Protein AF-A0A0Q6D2Y7-F1 (afdb_monomer_lite)

Secondary structure (DSSP, 8-state):
-----------PPPPPPHHHHHT---PPPP--TTS-SPPPHHHHHHHHHHHHHHHHHHHHHHTS-HHHHHHHHHHSHHHHHHHHHHHHHHHHHHHHHHHHHHHHHHHHHHHHHHHHHHHH-

Sequence (121 aa):
MNVETNTTAEAGPATATPESIAGLMFEPWVRDETTAEPPSNEEWKALGKDHLPIVRLAWITMFSTKAKLVEGFVDHQDMMMRLTEDCRHSVEFFRSFVTLLEAAEVRLLVAASASIDEAAA

Structure (mmCIF, N/CA/C/O backbone):
data_AF-A0A0Q6D2Y7-F1
#
_entry.id   AF-A0A0Q6D2Y7-F1
#
loop_
_atom_site.group_PDB
_atom_site.id
_atom_site.type_symbol
_atom_site.label_atom_id
_atom_site.label_alt_id
_atom_site.label_comp_id
_atom_site.label_asym_id
_atom_site.label_entity_id
_atom_site.label_seq_id
_atom_site.pdbx_PDB_ins_code
_atom_site.Cartn_x
_atom_site.Cartn_y
_atom_site.Cartn_z
_atom_site.occupancy
_atom_site.B_iso_or_equiv
_atom_site.auth_seq_id
_atom_site.auth_comp_id
_atom_site.a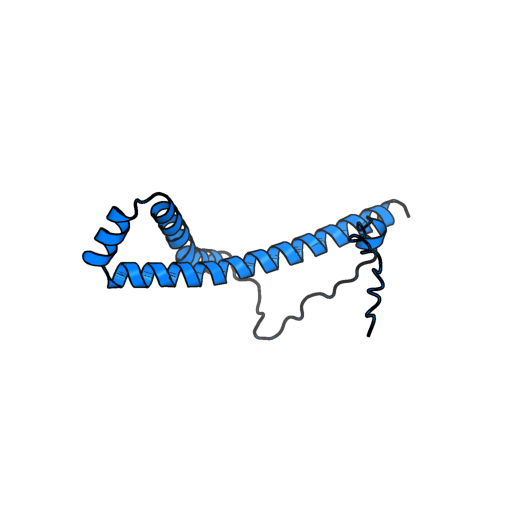uth_asym_id
_atom_site.auth_atom_id
_atom_site.pdbx_PDB_model_num
ATOM 1 N N . MET A 1 1 ? 45.015 -23.566 23.102 1.00 41.09 1 MET A N 1
ATOM 2 C CA . MET A 1 1 ? 44.672 -23.632 21.668 1.00 41.09 1 MET A CA 1
ATOM 3 C C . MET A 1 1 ? 44.308 -22.215 21.271 1.00 41.09 1 MET A C 1
ATOM 5 O O . MET A 1 1 ? 43.256 -21.740 21.674 1.00 41.09 1 MET A O 1
ATOM 9 N N . ASN A 1 2 ? 45.253 -21.499 20.662 1.00 36.41 2 ASN A N 1
ATOM 10 C CA . ASN A 1 2 ? 45.075 -20.101 20.274 1.00 36.41 2 ASN A CA 1
ATOM 11 C C . ASN A 1 2 ? 44.274 -20.073 18.974 1.00 36.41 2 ASN A C 1
ATOM 13 O O . ASN A 1 2 ? 44.682 -20.704 18.002 1.00 36.41 2 ASN A O 1
ATOM 17 N N . VAL A 1 3 ? 43.138 -19.381 18.973 1.00 42.00 3 VAL A N 1
ATOM 18 C CA . VAL A 1 3 ? 42.406 -19.055 17.749 1.00 42.00 3 VAL A CA 1
ATOM 19 C C . VAL A 1 3 ? 42.779 -17.621 17.408 1.00 42.00 3 VAL A C 1
ATOM 21 O O . VAL A 1 3 ? 42.311 -16.681 18.044 1.00 42.00 3 VAL A O 1
ATOM 24 N N . GLU A 1 4 ? 43.692 -17.471 16.455 1.00 40.78 4 GLU A N 1
ATOM 25 C CA . GLU A 1 4 ? 44.003 -16.187 15.840 1.00 40.78 4 GLU A CA 1
ATOM 26 C C . GLU A 1 4 ? 42.818 -15.789 14.956 1.00 40.78 4 GLU A C 1
ATOM 28 O O . GLU A 1 4 ? 42.533 -16.424 13.940 1.00 40.78 4 GLU A O 1
ATOM 33 N N . THR A 1 5 ? 42.082 -14.754 15.357 1.00 47.78 5 THR A N 1
ATOM 34 C CA . THR A 1 5 ? 41.070 -14.131 14.505 1.00 47.78 5 THR A CA 1
ATOM 35 C C . THR A 1 5 ? 41.773 -13.202 13.527 1.00 47.78 5 THR A C 1
ATOM 37 O O . THR A 1 5 ? 42.181 -12.097 13.884 1.00 47.78 5 THR A O 1
ATOM 40 N N . ASN A 1 6 ? 41.932 -13.667 12.292 1.00 43.81 6 ASN A N 1
ATOM 41 C CA . ASN A 1 6 ? 42.379 -12.846 11.178 1.00 43.81 6 ASN A CA 1
ATOM 42 C C . ASN A 1 6 ? 41.220 -11.922 10.760 1.00 43.81 6 ASN A C 1
ATOM 44 O O . ASN A 1 6 ? 40.293 -12.344 10.067 1.00 43.81 6 ASN A O 1
ATOM 48 N N . THR A 1 7 ? 41.230 -10.678 11.240 1.00 44.12 7 THR A N 1
ATOM 49 C CA . THR A 1 7 ? 40.267 -9.642 10.844 1.00 44.12 7 THR A CA 1
ATOM 50 C C . THR A 1 7 ? 40.561 -9.224 9.407 1.00 44.12 7 THR A C 1
ATOM 52 O O . THR A 1 7 ? 41.481 -8.450 9.149 1.00 44.12 7 THR A O 1
ATOM 55 N N . THR A 1 8 ? 39.779 -9.740 8.461 1.00 42.88 8 THR A N 1
ATOM 56 C CA . THR A 1 8 ? 39.759 -9.208 7.095 1.00 42.88 8 THR A CA 1
ATOM 57 C C . THR A 1 8 ? 38.920 -7.935 7.118 1.00 42.88 8 THR A C 1
ATOM 59 O O . THR A 1 8 ? 37.776 -7.964 7.564 1.00 42.88 8 THR A O 1
ATOM 62 N N . ALA A 1 9 ? 39.518 -6.819 6.706 1.00 48.72 9 ALA A N 1
ATOM 63 C CA . ALA A 1 9 ? 38.870 -5.518 6.621 1.00 48.72 9 ALA A CA 1
ATOM 64 C C . ALA A 1 9 ? 37.574 -5.602 5.794 1.00 48.72 9 ALA A C 1
ATOM 66 O O . ALA A 1 9 ? 37.595 -6.063 4.652 1.00 48.72 9 ALA A O 1
ATOM 67 N N . GLU A 1 10 ? 36.462 -5.148 6.375 1.00 46.31 10 GLU A N 1
ATOM 68 C CA . GLU A 1 10 ? 35.212 -4.917 5.655 1.00 46.31 10 GLU A CA 1
ATOM 69 C C . GLU A 1 10 ? 35.456 -3.861 4.572 1.00 46.31 10 GLU A C 1
ATOM 71 O O . GLU A 1 10 ? 35.670 -2.681 4.856 1.00 46.31 10 GLU A O 1
ATOM 76 N N . ALA A 1 11 ? 35.434 -4.290 3.311 1.00 49.56 11 ALA A N 1
ATOM 77 C CA . ALA A 1 11 ? 35.225 -3.379 2.201 1.00 49.56 11 ALA A CA 1
ATOM 78 C C . ALA A 1 11 ? 33.816 -2.790 2.360 1.00 49.56 11 ALA A C 1
ATOM 80 O O . ALA A 1 11 ? 32.826 -3.517 2.279 1.00 49.56 11 ALA A O 1
ATOM 81 N N . GLY A 1 12 ? 33.724 -1.485 2.632 1.00 50.00 12 GLY A N 1
ATOM 82 C CA . GLY A 1 12 ? 32.447 -0.772 2.611 1.00 50.00 12 GLY A CA 1
ATOM 83 C C . GLY A 1 12 ? 31.746 -0.938 1.252 1.00 50.00 12 GLY A C 1
ATOM 84 O O . GLY A 1 12 ? 32.411 -1.249 0.259 1.00 50.00 12 GLY A O 1
ATOM 85 N N . PRO A 1 13 ? 30.416 -0.751 1.179 1.00 47.91 13 PRO A N 1
ATOM 86 C CA . PRO A 1 13 ? 29.682 -0.928 -0.067 1.00 47.91 13 PRO A CA 1
ATOM 87 C C . PRO A 1 13 ? 30.242 0.027 -1.125 1.00 47.91 13 PRO A C 1
ATOM 89 O O . PRO A 1 13 ? 30.249 1.243 -0.931 1.00 47.91 13 PRO A O 1
ATOM 92 N N . ALA A 1 14 ? 30.754 -0.532 -2.222 1.00 58.66 14 ALA A N 1
ATOM 93 C CA . ALA A 1 14 ? 31.256 0.241 -3.348 1.00 58.66 14 ALA A CA 1
ATOM 94 C C . ALA A 1 14 ? 30.140 1.165 -3.862 1.00 58.66 14 ALA A C 1
ATOM 96 O O . ALA A 1 14 ? 29.065 0.702 -4.242 1.00 58.66 14 ALA A O 1
ATOM 97 N N . THR A 1 15 ? 30.378 2.473 -3.845 1.00 61.91 15 THR A N 1
ATOM 98 C CA . THR A 1 15 ? 29.473 3.473 -4.413 1.00 61.91 15 THR A CA 1
ATOM 99 C C . THR A 1 15 ? 29.381 3.266 -5.924 1.00 61.91 15 THR A C 1
ATOM 101 O O . THR A 1 15 ? 30.393 3.347 -6.619 1.00 61.91 15 THR A O 1
ATOM 104 N N . ALA A 1 16 ? 28.181 2.993 -6.439 1.00 72.19 16 ALA A N 1
ATOM 105 C CA . ALA A 1 16 ? 27.947 2.847 -7.875 1.00 72.19 16 ALA A CA 1
ATOM 106 C C . ALA A 1 16 ? 28.188 4.184 -8.607 1.00 72.19 16 ALA A C 1
ATOM 108 O O . ALA A 1 16 ? 27.683 5.224 -8.180 1.00 72.19 16 ALA A O 1
ATOM 109 N N . THR A 1 17 ? 28.960 4.163 -9.699 1.00 81.44 17 THR A N 1
ATOM 110 C CA . THR A 1 17 ? 29.181 5.321 -10.588 1.00 81.44 17 THR A CA 1
ATOM 111 C C . THR A 1 17 ? 28.155 5.334 -11.732 1.00 81.44 17 THR A C 1
ATOM 113 O O . THR A 1 17 ? 27.632 4.267 -12.070 1.00 81.44 17 THR A O 1
ATOM 116 N N . PRO A 1 18 ? 27.866 6.488 -12.363 1.00 76.38 18 PRO A N 1
ATOM 117 C CA . PRO A 1 18 ? 26.949 6.566 -13.505 1.00 76.38 18 PRO A CA 1
ATOM 118 C C . PRO A 1 18 ? 27.291 5.595 -14.641 1.00 76.38 18 PRO A C 1
ATOM 120 O O . PRO A 1 18 ? 26.399 4.943 -15.171 1.00 76.38 18 PRO A O 1
ATOM 123 N N . GLU A 1 19 ? 28.576 5.417 -14.944 1.00 76.44 19 GLU A N 1
ATOM 124 C CA . GLU A 1 19 ? 29.067 4.510 -15.988 1.00 76.44 19 GLU A CA 1
ATOM 125 C C . GLU A 1 19 ? 28.828 3.042 -15.596 1.00 76.44 19 GLU A C 1
ATOM 127 O O . GLU A 1 19 ? 28.434 2.217 -16.418 1.00 76.44 19 GLU A O 1
ATOM 132 N N . SER A 1 20 ? 29.005 2.707 -14.309 1.00 79.88 20 SER A N 1
ATOM 133 C CA . SER A 1 20 ? 28.708 1.361 -13.795 1.00 79.88 20 SER A CA 1
ATOM 134 C C . SER A 1 20 ? 27.210 1.036 -13.807 1.00 79.88 20 SER A C 1
ATOM 136 O O . SER A 1 20 ? 26.843 -0.125 -13.965 1.00 79.88 20 SER A O 1
ATOM 138 N N . ILE A 1 21 ? 26.351 2.055 -13.672 1.00 81.06 21 ILE A N 1
ATOM 139 C CA . ILE A 1 21 ? 24.889 1.933 -13.740 1.00 81.06 21 ILE A CA 1
ATOM 140 C C . ILE A 1 21 ? 24.429 1.839 -15.200 1.00 81.06 21 ILE A C 1
ATOM 142 O O . ILE A 1 21 ? 23.589 0.998 -15.505 1.00 81.06 21 ILE A O 1
ATOM 146 N N . ALA A 1 22 ? 25.005 2.636 -16.106 1.00 79.81 22 ALA A N 1
ATOM 147 C CA . ALA A 1 22 ? 24.728 2.583 -17.544 1.00 79.81 22 ALA A CA 1
ATOM 148 C C . ALA A 1 22 ? 25.050 1.208 -18.153 1.00 79.81 22 ALA A C 1
ATOM 150 O O . ALA A 1 22 ? 24.329 0.729 -19.024 1.00 79.81 22 ALA A O 1
ATOM 151 N N . GLY A 1 23 ? 26.101 0.544 -17.660 1.00 81.06 23 GLY A N 1
ATOM 152 C CA . GLY A 1 23 ? 26.478 -0.804 -18.091 1.00 81.06 23 GLY A CA 1
ATOM 153 C C . GLY A 1 23 ? 25.569 -1.933 -17.585 1.00 81.06 23 GLY A C 1
ATOM 154 O O . GLY A 1 23 ? 25.792 -3.091 -17.948 1.00 81.06 23 GLY A O 1
ATOM 155 N N . LEU A 1 24 ? 24.572 -1.647 -16.738 1.00 86.75 24 LEU A N 1
ATOM 156 C CA . LEU A 1 24 ? 23.618 -2.657 -16.284 1.00 86.75 24 LEU A CA 1
ATOM 157 C C . LEU A 1 24 ? 22.648 -3.013 -17.410 1.00 86.75 24 LEU A C 1
ATOM 159 O O . LEU A 1 24 ? 21.987 -2.159 -17.989 1.00 86.75 24 LEU A O 1
ATOM 163 N N . MET A 1 25 ? 22.500 -4.309 -17.661 1.00 84.50 25 MET A N 1
ATOM 164 C CA . MET A 1 25 ? 21.521 -4.830 -18.610 1.00 84.50 25 MET A CA 1
ATOM 165 C C . MET A 1 25 ? 20.333 -5.400 -17.841 1.00 84.50 25 MET A C 1
ATOM 167 O O . MET A 1 25 ? 20.503 -6.076 -16.826 1.00 84.50 25 MET A O 1
ATOM 171 N N . PHE A 1 26 ? 19.123 -5.163 -18.336 1.00 85.88 26 PHE A N 1
ATOM 172 C CA . PHE A 1 26 ? 17.913 -5.778 -17.807 1.00 85.88 26 PHE A CA 1
ATOM 173 C C . PHE A 1 26 ? 17.071 -6.344 -18.944 1.00 85.88 26 PHE A C 1
ATOM 175 O O . PHE A 1 26 ? 16.961 -5.755 -20.018 1.00 85.88 26 PHE A O 1
ATOM 182 N N . GLU A 1 27 ? 16.437 -7.482 -18.689 1.00 85.88 27 GLU A N 1
ATOM 183 C CA . GLU A 1 27 ? 15.500 -8.077 -19.634 1.00 85.88 27 GLU A CA 1
ATOM 184 C C . GLU A 1 27 ? 14.076 -7.569 -19.363 1.00 85.88 27 GLU A C 1
ATOM 186 O O . GLU A 1 27 ? 13.677 -7.394 -18.200 1.00 85.88 27 GLU A O 1
ATOM 191 N N . PRO A 1 28 ? 13.266 -7.325 -20.408 1.00 85.19 28 PRO A N 1
ATOM 192 C CA . PRO A 1 28 ? 11.833 -7.133 -20.239 1.00 85.19 28 PRO A CA 1
ATOM 193 C C . PRO A 1 28 ? 11.230 -8.308 -19.464 1.00 85.19 28 PRO A C 1
ATOM 195 O O . PRO A 1 28 ? 11.624 -9.455 -19.656 1.00 85.19 28 PRO A O 1
ATOM 198 N N . TRP A 1 29 ? 10.263 -8.037 -18.587 1.00 82.31 29 TRP A N 1
ATOM 199 C CA . TRP A 1 29 ? 9.556 -9.129 -17.922 1.00 82.31 29 TRP A CA 1
ATOM 200 C C . TRP A 1 29 ? 8.776 -9.938 -18.958 1.00 82.31 29 TRP A C 1
ATOM 202 O O . TRP A 1 29 ? 8.090 -9.366 -19.810 1.00 82.31 29 TRP A O 1
ATOM 212 N N . VAL A 1 30 ? 8.912 -11.263 -18.890 1.00 79.25 30 VAL A N 1
ATOM 213 C CA . VAL A 1 30 ? 8.210 -12.188 -19.780 1.00 79.25 30 VAL A CA 1
ATOM 214 C C . VAL A 1 30 ? 6.719 -12.090 -19.489 1.00 79.25 30 VAL A C 1
ATOM 216 O O . VAL A 1 30 ? 6.301 -12.247 -18.345 1.00 79.25 30 VAL A O 1
ATOM 219 N N . ARG A 1 31 ? 5.929 -11.820 -20.530 1.00 71.50 31 ARG A N 1
ATOM 220 C CA . ARG A 1 31 ? 4.472 -11.894 -20.449 1.00 71.50 31 ARG A CA 1
ATOM 221 C C . ARG A 1 31 ? 4.035 -13.330 -20.751 1.00 71.50 31 ARG A C 1
ATOM 223 O O . ARG A 1 31 ? 4.210 -13.788 -21.875 1.00 71.50 31 ARG A O 1
ATOM 230 N N . ASP A 1 32 ? 3.493 -14.029 -19.768 1.00 71.88 32 ASP A N 1
ATOM 231 C CA . ASP A 1 32 ? 2.713 -15.259 -19.913 1.00 71.88 32 ASP A CA 1
ATOM 232 C C . ASP A 1 32 ? 1.188 -15.003 -19.859 1.00 71.88 32 ASP A C 1
ATOM 234 O O . ASP A 1 32 ? 0.734 -13.887 -19.590 1.00 71.88 32 ASP A O 1
ATOM 238 N N . GLU A 1 33 ? 0.398 -16.056 -20.102 1.00 60.34 33 GLU A N 1
ATOM 239 C CA . GLU A 1 33 ? -1.077 -16.042 -20.108 1.00 60.34 33 GLU A CA 1
ATOM 240 C C . GLU A 1 33 ? -1.711 -15.610 -18.766 1.00 60.34 33 GLU A C 1
ATOM 2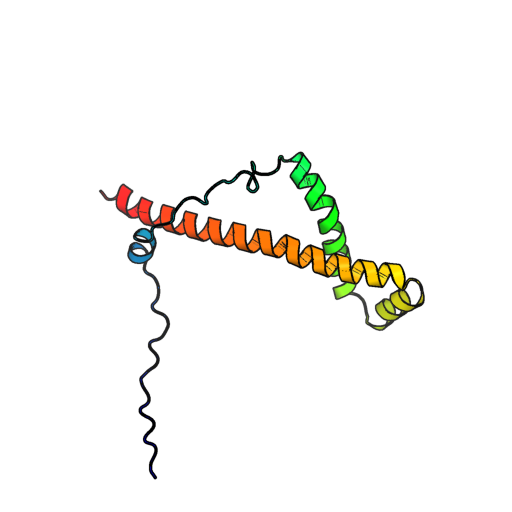42 O O . GLU A 1 33 ? -2.890 -15.264 -18.728 1.00 60.34 33 GLU A O 1
ATOM 247 N N . THR A 1 34 ? -0.943 -15.596 -17.670 1.00 56.59 34 THR A N 1
ATOM 248 C CA . THR A 1 34 ? -1.363 -15.145 -16.331 1.00 56.59 34 THR A CA 1
ATOM 249 C C . THR A 1 34 ? -0.904 -13.721 -15.992 1.00 56.59 34 THR A C 1
ATOM 251 O O . THR A 1 34 ? -1.501 -13.068 -15.141 1.00 56.59 34 THR A O 1
ATOM 254 N N . THR A 1 35 ? 0.096 -13.194 -16.700 1.00 55.25 35 THR A N 1
ATOM 255 C CA . THR A 1 35 ? 0.612 -11.810 -16.593 1.00 55.25 35 THR A CA 1
ATOM 256 C C . THR A 1 35 ? -0.031 -10.859 -17.612 1.00 55.25 35 THR A C 1
ATOM 258 O O . THR A 1 35 ? 0.634 -9.999 -18.198 1.00 55.25 35 THR A O 1
ATOM 261 N N . ALA A 1 36 ? -1.330 -11.067 -17.848 1.00 64.19 36 ALA A N 1
ATOM 262 C CA . ALA A 1 36 ? -2.158 -10.350 -18.811 1.00 64.19 36 ALA A CA 1
ATOM 263 C C . ALA A 1 36 ? -2.014 -8.819 -18.718 1.00 64.19 36 ALA A C 1
ATOM 265 O O . ALA A 1 36 ? -1.517 -8.283 -17.727 1.00 64.19 36 ALA A O 1
ATOM 266 N N . GLU A 1 37 ? -2.431 -8.140 -19.794 1.00 70.75 37 GLU A N 1
ATOM 267 C CA . GLU A 1 37 ? -2.415 -6.681 -19.958 1.00 70.75 37 GLU A CA 1
ATOM 268 C C . GLU A 1 37 ? -2.610 -5.908 -18.646 1.00 70.75 37 GLU A C 1
ATOM 270 O O . GLU A 1 37 ? -3.430 -6.305 -17.813 1.00 70.75 37 GLU A O 1
ATOM 275 N N . PRO A 1 38 ? -1.881 -4.787 -18.456 1.00 75.81 38 PRO A N 1
ATOM 276 C CA . PRO A 1 38 ? -2.062 -3.977 -17.262 1.00 75.81 38 PRO A CA 1
ATOM 277 C C . PRO A 1 38 ? -3.553 -3.650 -17.096 1.00 75.81 38 PRO A C 1
ATOM 279 O O . PRO A 1 38 ? -4.201 -3.340 -18.101 1.00 75.81 38 PRO A O 1
ATOM 282 N N . PRO A 1 39 ? -4.091 -3.689 -15.861 1.00 81.56 39 PRO A N 1
ATOM 283 C CA . PRO A 1 39 ? -5.502 -3.422 -15.640 1.00 81.56 39 PRO A CA 1
ATOM 284 C C . PRO A 1 39 ? -5.896 -2.091 -16.276 1.00 81.56 39 PRO A C 1
ATOM 286 O O . PRO A 1 39 ? -5.141 -1.112 -16.243 1.00 81.56 39 PRO A O 1
ATOM 289 N N . SER A 1 40 ? -7.091 -2.040 -16.846 1.00 87.12 40 SER A N 1
ATOM 290 C CA . SER A 1 40 ? -7.691 -0.792 -17.296 1.00 87.12 40 SER A CA 1
ATOM 291 C C . SER A 1 40 ? -7.857 0.180 -16.124 1.00 87.12 40 SER A C 1
ATOM 293 O O . SER A 1 40 ? -7.898 -0.204 -14.954 1.00 87.12 40 SER A O 1
ATOM 295 N N . ASN A 1 41 ? -8.021 1.471 -16.421 1.00 84.38 41 ASN A N 1
ATOM 296 C CA . ASN A 1 41 ? -8.264 2.478 -15.382 1.00 84.38 41 ASN A CA 1
ATOM 297 C C . ASN A 1 41 ? -9.497 2.161 -14.516 1.00 84.38 41 ASN A C 1
ATOM 299 O O . ASN A 1 41 ? -9.530 2.533 -13.345 1.00 84.38 41 ASN A O 1
ATOM 303 N N . GLU A 1 42 ? -10.514 1.499 -15.072 1.00 87.62 42 GLU A N 1
ATOM 304 C CA . GLU A 1 42 ? -11.708 1.110 -14.315 1.00 87.62 42 GLU A CA 1
ATOM 305 C C . GLU A 1 42 ? -11.433 -0.074 -13.379 1.00 87.62 42 GLU A C 1
ATOM 307 O O . GLU A 1 42 ? -11.841 -0.037 -12.217 1.00 87.62 42 GLU A O 1
ATOM 312 N N . GLU A 1 43 ? -10.666 -1.070 -13.824 1.00 85.25 43 GLU A N 1
ATOM 313 C CA . GLU A 1 43 ? -10.205 -2.170 -12.963 1.00 85.25 43 GLU A CA 1
ATOM 314 C C . GLU A 1 43 ? -9.286 -1.649 -11.851 1.00 85.25 43 GLU A C 1
ATOM 316 O O . GLU A 1 43 ? -9.433 -2.032 -10.690 1.00 85.25 43 GLU A O 1
ATOM 321 N N . TRP A 1 44 ? -8.423 -0.680 -12.163 1.00 83.62 44 TRP A N 1
ATOM 322 C CA . TRP A 1 44 ? -7.604 0.016 -11.172 1.00 83.62 44 TRP A CA 1
ATOM 323 C C . TRP A 1 44 ? -8.428 0.724 -10.103 1.00 83.62 44 TRP A C 1
ATOM 325 O O . TRP A 1 44 ? -8.136 0.608 -8.911 1.00 83.62 44 TRP A O 1
ATOM 335 N N . LYS A 1 45 ? -9.471 1.454 -10.508 1.00 81.31 45 LYS A N 1
ATOM 336 C CA . LYS A 1 45 ? -10.380 2.120 -9.566 1.00 81.31 45 LYS A CA 1
ATOM 337 C C . LYS A 1 45 ? -11.099 1.111 -8.678 1.00 81.31 45 LYS A C 1
ATOM 339 O O . LYS A 1 45 ? -11.259 1.379 -7.489 1.00 81.31 45 LYS A O 1
ATOM 344 N N . ALA A 1 46 ? -11.523 -0.023 -9.236 1.00 82.44 46 ALA A N 1
ATOM 345 C CA . ALA A 1 46 ? -12.178 -1.082 -8.477 1.00 82.44 46 ALA A CA 1
ATOM 346 C C . ALA A 1 46 ? -11.235 -1.682 -7.423 1.00 82.44 46 ALA A C 1
ATOM 348 O O . ALA A 1 46 ? -11.600 -1.726 -6.254 1.00 82.44 46 ALA A O 1
ATOM 349 N N . LEU A 1 47 ? -9.998 -2.024 -7.797 1.00 79.88 47 LEU A N 1
ATOM 350 C CA . LEU A 1 47 ? -8.983 -2.524 -6.860 1.00 79.88 47 LEU A CA 1
ATOM 351 C C . LEU A 1 47 ? -8.647 -1.486 -5.776 1.00 79.88 47 LEU A C 1
ATOM 353 O O . LEU A 1 47 ? -8.583 -1.796 -4.588 1.00 79.88 47 LEU A O 1
ATOM 357 N N . GLY A 1 48 ? -8.489 -0.216 -6.163 1.00 80.69 48 GLY A N 1
ATOM 358 C CA . GLY A 1 48 ? -8.228 0.874 -5.222 1.00 80.69 48 GLY A CA 1
ATOM 359 C C . GLY A 1 48 ? -9.379 1.122 -4.240 1.00 80.69 48 GLY A C 1
ATOM 360 O O . GLY A 1 48 ? -9.134 1.493 -3.090 1.00 80.69 48 GLY A O 1
ATOM 361 N N . LYS A 1 49 ? -10.631 0.891 -4.656 1.00 83.75 49 LYS A N 1
ATOM 362 C CA . LYS A 1 49 ? -11.821 1.067 -3.812 1.00 83.75 49 LYS A CA 1
ATOM 363 C C . LYS A 1 49 ? -11.810 0.151 -2.588 1.00 83.75 49 LYS A C 1
ATOM 365 O O . LYS A 1 49 ? -12.330 0.564 -1.555 1.00 83.75 49 LYS A O 1
ATOM 370 N N . ASP A 1 50 ? -11.209 -1.030 -2.679 1.00 85.88 50 ASP A N 1
ATOM 371 C CA . ASP A 1 50 ? -11.205 -1.993 -1.575 1.00 85.88 50 ASP A CA 1
ATOM 372 C C . ASP A 1 50 ? -10.093 -1.699 -0.554 1.00 85.88 50 ASP A C 1
ATOM 374 O O . ASP A 1 50 ? -10.276 -1.921 0.641 1.00 85.88 50 ASP A O 1
ATOM 378 N N . HIS A 1 51 ? -8.977 -1.104 -0.987 1.00 90.31 51 HIS A N 1
ATOM 379 C CA . HIS A 1 51 ? -7.812 -0.864 -0.125 1.00 90.31 51 HIS A CA 1
ATOM 380 C C . HIS A 1 51 ? -7.707 0.570 0.418 1.00 90.31 51 HIS A C 1
ATOM 382 O O . HIS A 1 51 ? -7.286 0.774 1.558 1.00 90.31 51 HIS A O 1
ATOM 388 N N . LEU A 1 52 ? -8.112 1.594 -0.342 1.00 89.62 52 LEU A N 1
ATOM 389 C CA . LEU A 1 52 ? -8.002 2.995 0.098 1.00 89.62 52 LEU A CA 1
ATOM 390 C C . LEU A 1 52 ? -8.845 3.327 1.347 1.00 89.62 52 LEU A C 1
ATOM 392 O O . LEU A 1 52 ? -8.349 4.046 2.223 1.00 89.62 52 LEU A O 1
ATOM 396 N N . PRO A 1 53 ? -10.083 2.817 1.510 1.00 92.62 53 PRO A N 1
ATOM 397 C CA . PRO A 1 53 ? -10.828 3.000 2.753 1.00 92.62 53 PRO A CA 1
ATOM 398 C C . PRO A 1 53 ? -10.119 2.378 3.959 1.00 92.62 53 PRO A C 1
ATOM 400 O O . PRO A 1 53 ? -10.129 2.973 5.038 1.00 92.62 53 PRO A O 1
ATOM 403 N N . ILE A 1 54 ? -9.456 1.234 3.773 1.00 93.50 54 ILE A N 1
ATOM 404 C CA . ILE A 1 54 ? -8.684 0.570 4.829 1.00 93.50 54 ILE A CA 1
ATOM 405 C C . ILE A 1 54 ? -7.491 1.428 5.246 1.00 93.50 54 ILE A C 1
ATOM 407 O O . ILE A 1 54 ? -7.259 1.592 6.439 1.00 93.50 54 ILE A O 1
ATOM 411 N N . VAL A 1 55 ? -6.801 2.080 4.304 1.00 92.38 55 VAL A N 1
ATOM 412 C CA . VAL A 1 55 ? -5.730 3.046 4.624 1.00 92.38 55 VAL A CA 1
ATOM 413 C C . VAL A 1 55 ? -6.254 4.187 5.497 1.00 92.38 55 VAL A C 1
ATOM 415 O O . VAL A 1 55 ? -5.633 4.544 6.500 1.00 92.38 55 VAL A O 1
ATOM 418 N N . ARG A 1 56 ? -7.428 4.744 5.170 1.00 93.19 56 ARG A N 1
ATOM 419 C CA . ARG A 1 56 ? -8.058 5.788 5.993 1.00 93.19 56 ARG A CA 1
ATOM 420 C C . ARG A 1 56 ? -8.395 5.281 7.398 1.00 93.19 56 ARG A C 1
ATOM 422 O O . ARG A 1 56 ? -8.209 6.014 8.368 1.00 93.19 56 ARG A O 1
ATOM 429 N N . LEU A 1 57 ? -8.896 4.055 7.519 1.00 91.38 57 LEU A N 1
ATOM 430 C CA . LEU A 1 57 ? -9.196 3.451 8.818 1.00 91.38 57 LEU A CA 1
ATOM 431 C C . LEU A 1 57 ? -7.921 3.182 9.621 1.00 91.38 57 LEU A C 1
ATOM 433 O O . LEU A 1 57 ? -7.880 3.520 10.801 1.00 91.38 57 LEU A O 1
ATOM 437 N N . ALA A 1 58 ? -6.863 2.680 8.985 1.00 92.81 58 ALA A N 1
ATOM 438 C CA . ALA A 1 58 ? -5.557 2.502 9.608 1.00 92.81 58 ALA A CA 1
ATOM 439 C C . ALA A 1 58 ? -5.020 3.832 10.152 1.00 92.81 58 ALA A C 1
ATOM 441 O O . ALA A 1 58 ? -4.596 3.892 11.304 1.00 92.81 58 ALA A O 1
ATOM 442 N N . TRP A 1 59 ? -5.131 4.918 9.379 1.00 94.25 59 TRP A N 1
ATOM 443 C CA . TRP A 1 59 ? -4.786 6.261 9.847 1.00 94.25 59 TRP A CA 1
ATOM 444 C C . TRP A 1 59 ? -5.546 6.612 11.129 1.00 94.25 59 TRP A C 1
ATOM 446 O O . TRP A 1 59 ? -4.933 6.932 12.140 1.00 94.25 59 TRP A O 1
ATOM 456 N N . ILE A 1 60 ? -6.877 6.492 11.133 1.00 93.94 60 ILE A N 1
ATOM 457 C CA . ILE A 1 60 ? -7.704 6.786 12.317 1.00 93.94 60 ILE A CA 1
ATOM 458 C C . ILE A 1 60 ? -7.289 5.931 13.525 1.00 93.94 60 ILE A C 1
ATOM 460 O O . ILE A 1 60 ? -7.220 6.443 14.646 1.00 93.94 60 ILE A O 1
ATOM 464 N N . THR A 1 61 ? -6.985 4.651 13.310 1.00 93.75 61 THR A N 1
ATOM 465 C CA . THR A 1 61 ? -6.519 3.729 14.353 1.00 93.75 61 THR A CA 1
ATOM 466 C C . THR A 1 61 ? -5.199 4.190 14.965 1.00 93.75 61 THR A C 1
ATOM 468 O O . THR A 1 61 ? -5.084 4.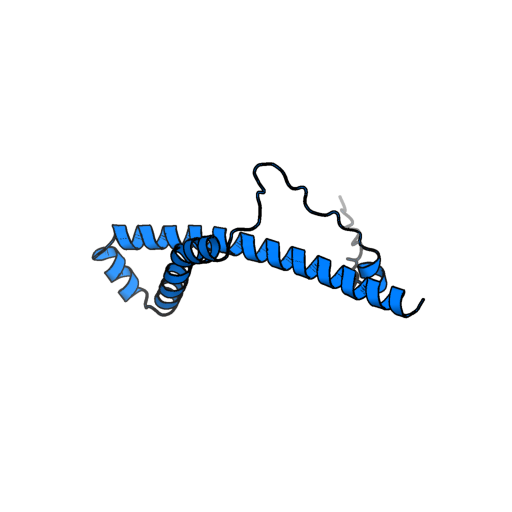212 16.189 1.00 93.75 61 THR A O 1
ATOM 471 N N . MET A 1 62 ? -4.240 4.644 14.151 1.00 95.62 62 MET A N 1
ATOM 472 C CA . MET A 1 62 ? -2.944 5.144 14.632 1.00 95.62 62 MET A CA 1
ATOM 473 C C . MET A 1 62 ? -3.060 6.393 15.519 1.00 95.62 62 MET A C 1
ATOM 475 O O . MET A 1 62 ? -2.189 6.628 16.354 1.00 95.62 62 MET A O 1
ATOM 479 N N . PHE A 1 63 ? -4.139 7.170 15.382 1.00 96.56 63 PHE A N 1
ATOM 480 C CA . PHE A 1 63 ? -4.422 8.343 16.224 1.00 96.56 63 PHE A CA 1
ATOM 481 C C . PHE A 1 63 ? -5.460 8.078 17.327 1.00 96.56 63 PHE A C 1
ATOM 483 O O . PHE A 1 63 ? -5.833 8.996 18.061 1.00 96.56 63 PHE A O 1
ATOM 490 N N . SER A 1 64 ? -5.944 6.843 17.467 1.00 96.31 64 SER A N 1
ATOM 491 C CA . SER A 1 64 ? -6.896 6.462 18.513 1.00 96.31 64 SER A CA 1
ATOM 492 C C . SER A 1 64 ? -6.175 5.988 19.775 1.00 96.31 64 SER A C 1
ATOM 494 O O . SER A 1 64 ? -5.115 5.369 19.722 1.00 96.31 64 SER A O 1
ATOM 496 N N . THR A 1 65 ? -6.757 6.254 20.947 1.00 98.00 65 THR A N 1
ATOM 497 C CA . THR A 1 65 ? -6.209 5.738 22.209 1.00 98.00 65 THR A CA 1
ATOM 498 C C . THR A 1 65 ? -6.474 4.241 22.339 1.00 98.00 65 THR A C 1
ATOM 500 O O . THR A 1 65 ? -7.478 3.726 21.844 1.00 98.00 65 THR A O 1
ATOM 503 N N . LYS A 1 66 ? -5.623 3.536 23.096 1.00 96.88 66 LYS A N 1
ATOM 504 C CA . LYS A 1 66 ? -5.826 2.111 23.394 1.00 96.88 66 LYS A CA 1
ATOM 505 C C . LYS A 1 66 ? -7.211 1.827 23.988 1.00 96.88 66 LYS A C 1
ATOM 507 O O . LYS A 1 66 ? -7.833 0.848 23.599 1.00 96.88 66 LYS A O 1
ATOM 512 N N . ALA A 1 67 ? -7.694 2.678 24.898 1.00 98.19 67 ALA A N 1
ATOM 513 C CA . ALA A 1 67 ? -9.006 2.512 25.528 1.00 98.19 67 ALA A CA 1
ATOM 514 C C . ALA A 1 67 ? -10.146 2.526 24.497 1.00 98.19 67 ALA A C 1
ATOM 516 O O . ALA A 1 67 ? -10.983 1.632 24.510 1.00 98.19 67 ALA A O 1
ATOM 517 N N . LYS A 1 68 ? -10.114 3.473 23.552 1.00 96.56 68 LYS A N 1
ATOM 518 C CA . LYS A 1 68 ? -11.105 3.573 22.474 1.00 96.56 68 LYS A CA 1
ATOM 519 C C . LYS A 1 68 ? -11.062 2.371 21.527 1.00 96.56 68 LYS A C 1
ATOM 521 O O . LYS A 1 68 ? -12.093 1.914 21.049 1.00 96.56 68 LYS A O 1
ATOM 526 N N . LEU A 1 69 ? -9.868 1.849 21.249 1.00 97.06 69 LEU A N 1
ATOM 527 C CA . LEU A 1 69 ? -9.730 0.642 20.434 1.00 97.06 69 LEU A CA 1
ATOM 528 C C . LEU A 1 69 ? -10.290 -0.586 21.160 1.00 97.06 69 LEU A C 1
ATOM 530 O O . LEU A 1 69 ? -10.999 -1.373 20.544 1.00 97.06 69 LEU A O 1
ATOM 534 N N . VAL A 1 70 ? -10.017 -0.727 22.463 1.00 97.88 70 VAL A N 1
ATOM 535 C CA . VAL A 1 70 ? -10.579 -1.809 23.289 1.00 97.88 70 VAL A CA 1
ATOM 536 C C . VAL A 1 70 ? -12.104 -1.745 23.318 1.00 97.88 70 VAL A C 1
ATOM 538 O O . VAL A 1 70 ? -12.732 -2.777 23.122 1.00 97.88 70 VAL A O 1
ATOM 541 N N . GLU A 1 71 ? -12.691 -0.561 23.501 1.00 97.81 71 GLU A N 1
ATOM 542 C CA . GLU A 1 71 ? -14.145 -0.354 23.424 1.00 97.81 71 GLU A CA 1
ATOM 543 C C . GLU A 1 71 ? -14.704 -0.855 22.085 1.00 97.81 71 GLU A C 1
ATOM 545 O O . GLU A 1 71 ? -15.612 -1.679 22.067 1.00 97.81 71 GLU A O 1
ATOM 550 N N . GLY A 1 72 ? -14.063 -0.497 20.967 1.00 94.81 72 GLY A N 1
ATOM 551 C CA . GLY A 1 72 ? -14.441 -1.018 19.651 1.00 94.81 72 GLY A CA 1
ATOM 552 C C . GLY A 1 72 ? -14.398 -2.549 19.554 1.00 94.81 72 GLY A C 1
ATOM 553 O O . GLY A 1 72 ? -15.278 -3.147 18.938 1.00 94.81 72 GLY A O 1
ATOM 554 N N . PHE A 1 73 ? -13.408 -3.205 20.172 1.00 97.00 73 PHE A N 1
ATOM 555 C CA . PHE A 1 73 ? -13.326 -4.672 20.211 1.00 97.00 73 PHE A CA 1
ATOM 556 C C . PHE A 1 73 ? -14.372 -5.317 21.124 1.00 97.00 73 PHE A C 1
ATOM 558 O O . PHE A 1 73 ? -14.768 -6.449 20.859 1.00 97.00 73 PHE A O 1
ATOM 565 N N . VAL A 1 74 ? -14.808 -4.631 22.181 1.00 97.88 74 VAL A N 1
ATOM 566 C CA . VAL A 1 74 ? -15.882 -5.105 23.064 1.00 97.88 74 VAL A CA 1
ATOM 567 C C . VAL A 1 74 ? -17.236 -4.986 22.365 1.00 97.88 74 VAL A C 1
ATOM 569 O O . VAL A 1 74 ? -18.008 -5.941 22.372 1.00 97.88 74 VAL A O 1
ATOM 572 N N . ASP A 1 75 ? -17.497 -3.853 21.716 1.00 97.44 75 ASP A N 1
ATOM 573 C CA . ASP A 1 75 ? -18.812 -3.551 21.143 1.00 97.44 75 ASP A CA 1
ATOM 574 C C . ASP A 1 75 ? -19.019 -4.186 19.760 1.00 97.44 75 ASP A C 1
ATOM 576 O O . ASP A 1 75 ? -20.141 -4.535 19.379 1.00 97.44 75 ASP A O 1
ATOM 580 N N . HIS A 1 76 ? -17.940 -4.341 18.985 1.00 96.44 76 HIS A N 1
ATOM 581 C CA . HIS A 1 76 ? -17.986 -4.736 17.575 1.00 96.44 76 HIS A CA 1
ATOM 582 C C . HIS A 1 76 ? -16.853 -5.703 17.192 1.00 96.44 76 HIS A C 1
ATOM 584 O O . HIS A 1 76 ? -16.187 -5.525 16.167 1.00 96.44 76 HIS A O 1
ATOM 590 N N .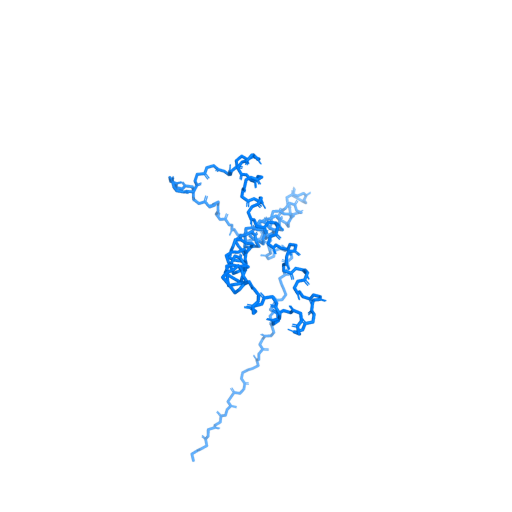 GLN A 1 77 ? -16.638 -6.742 18.005 1.00 95.50 77 GLN A N 1
ATOM 591 C CA . GLN A 1 77 ? -15.512 -7.675 17.878 1.00 95.50 77 GLN A CA 1
ATOM 592 C C . GLN A 1 77 ? -15.279 -8.193 16.448 1.00 95.50 77 GLN A C 1
ATOM 594 O O . GLN A 1 77 ? -14.176 -8.042 15.921 1.00 95.50 77 GLN A O 1
ATOM 599 N N . ASP A 1 78 ? -16.299 -8.758 15.798 1.00 96.69 78 ASP A N 1
ATOM 600 C CA . ASP A 1 78 ? -16.158 -9.371 14.467 1.00 96.69 78 ASP A CA 1
ATOM 601 C C . ASP A 1 78 ? -15.735 -8.357 13.398 1.00 96.69 78 ASP A C 1
ATOM 603 O O . ASP A 1 78 ? -14.878 -8.636 12.557 1.00 96.69 78 ASP A O 1
ATOM 607 N N . MET A 1 79 ? -16.293 -7.145 13.454 1.00 93.44 79 MET A N 1
ATOM 608 C CA . MET A 1 79 ? -15.933 -6.056 12.547 1.00 93.44 79 MET A CA 1
ATOM 609 C C . MET A 1 79 ? -14.484 -5.610 12.767 1.00 93.44 79 MET A C 1
ATOM 611 O O . MET A 1 79 ? -13.756 -5.403 11.799 1.00 93.44 79 MET A O 1
ATOM 615 N N . MET A 1 80 ? -14.048 -5.483 14.022 1.00 94.69 80 MET A N 1
ATOM 616 C CA . MET A 1 80 ? -12.677 -5.080 14.353 1.00 94.69 80 MET A CA 1
ATOM 617 C C . MET A 1 80 ? -11.651 -6.155 13.973 1.00 94.69 80 MET A C 1
ATOM 619 O O . MET A 1 80 ? -10.560 -5.833 13.494 1.00 94.69 80 MET A O 1
ATOM 623 N N . MET A 1 81 ? -12.008 -7.433 14.120 1.00 95.81 81 MET A N 1
ATOM 624 C CA . MET A 1 81 ? -11.192 -8.554 13.647 1.00 95.81 81 MET A CA 1
ATOM 625 C C . MET A 1 81 ? -11.072 -8.544 12.123 1.00 95.81 81 MET A C 1
ATOM 627 O O . MET A 1 81 ? -9.965 -8.650 11.599 1.00 95.81 81 MET A O 1
ATOM 631 N N . ARG A 1 82 ? -12.184 -8.330 11.409 1.00 94.31 82 ARG A N 1
ATOM 632 C CA . ARG A 1 82 ? -12.170 -8.190 9.950 1.00 94.31 82 ARG A CA 1
ATOM 633 C C . ARG A 1 82 ? -11.319 -7.006 9.494 1.00 94.31 82 ARG A C 1
ATOM 635 O O . ARG A 1 82 ? -10.493 -7.174 8.611 1.00 94.31 82 ARG A O 1
ATOM 642 N N . LEU A 1 83 ? -11.446 -5.846 10.139 1.00 92.12 83 LEU A N 1
ATOM 643 C CA . LEU A 1 83 ? -10.621 -4.675 9.831 1.00 92.12 83 LEU A CA 1
ATOM 644 C C . LEU A 1 83 ? -9.124 -4.955 10.032 1.00 92.12 83 LEU A C 1
ATOM 646 O O . LEU A 1 83 ? -8.295 -4.497 9.250 1.00 92.12 83 LEU A O 1
ATOM 650 N N . THR A 1 84 ? -8.774 -5.706 11.077 1.00 94.25 84 THR A N 1
ATOM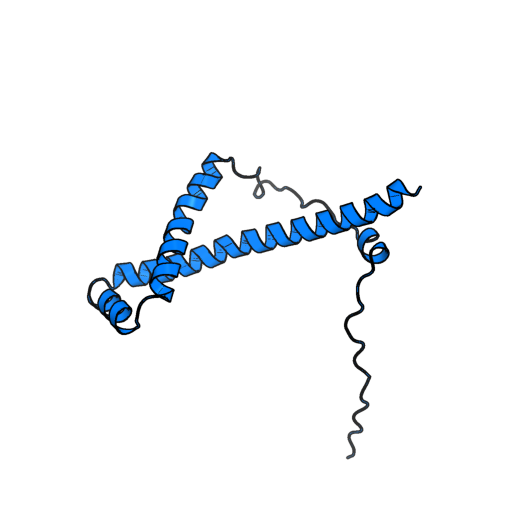 651 C CA . THR A 1 84 ? -7.384 -6.109 11.334 1.00 94.25 84 THR A CA 1
ATOM 652 C C . THR A 1 84 ? -6.837 -6.960 10.186 1.00 94.25 84 THR A C 1
ATOM 654 O O . THR A 1 84 ? -5.713 -6.741 9.735 1.00 94.25 84 THR A O 1
ATOM 657 N N . GLU A 1 85 ? -7.645 -7.885 9.674 1.00 95.31 85 GLU A N 1
ATOM 658 C CA . GLU A 1 85 ? -7.284 -8.725 8.533 1.00 95.31 85 GLU A CA 1
ATOM 659 C C . GLU A 1 85 ? -7.230 -7.940 7.213 1.00 95.31 85 GLU A C 1
ATOM 661 O O . GLU A 1 85 ? -6.271 -8.063 6.451 1.00 95.31 85 GLU A O 1
ATOM 666 N N . ASP A 1 86 ? -8.197 -7.057 6.967 1.00 93.88 86 ASP A N 1
ATOM 667 C CA . ASP A 1 86 ? -8.225 -6.203 5.777 1.00 93.88 86 ASP A CA 1
ATOM 668 C C . ASP A 1 86 ? -7.004 -5.264 5.732 1.00 93.88 86 ASP A C 1
ATOM 670 O O . ASP A 1 86 ? -6.447 -5.003 4.658 1.00 93.88 86 ASP A O 1
ATOM 674 N N . CYS A 1 87 ? -6.522 -4.799 6.893 1.00 95.12 87 CYS A N 1
ATOM 675 C CA . CYS A 1 87 ? -5.252 -4.077 7.007 1.00 95.12 87 CYS A CA 1
ATOM 676 C C . CYS A 1 87 ? -4.070 -4.933 6.529 1.00 95.12 87 CYS A C 1
ATOM 678 O O . CYS A 1 87 ? -3.217 -4.430 5.796 1.00 95.12 87 CYS A O 1
ATOM 680 N N . ARG A 1 88 ? -4.021 -6.220 6.893 1.00 93.81 88 ARG A N 1
ATOM 681 C CA . ARG A 1 88 ? -2.957 -7.143 6.467 1.00 93.81 88 ARG A CA 1
ATOM 682 C C . ARG A 1 88 ? -2.986 -7.375 4.957 1.00 93.81 88 ARG A C 1
ATOM 684 O O . ARG A 1 88 ? -1.958 -7.202 4.305 1.00 93.81 88 ARG A O 1
ATOM 691 N N . HIS A 1 89 ? -4.155 -7.673 4.393 1.00 92.06 89 HIS A N 1
ATOM 692 C CA . HIS A 1 89 ? -4.313 -7.831 2.944 1.00 92.06 89 HIS A CA 1
ATOM 693 C C . HIS A 1 89 ? -3.944 -6.558 2.177 1.00 92.06 89 HIS A C 1
ATOM 695 O O . HIS A 1 89 ? -3.285 -6.619 1.142 1.00 92.06 89 HIS A O 1
ATOM 701 N N . SER A 1 90 ? -4.297 -5.387 2.710 1.00 93.44 90 SER A N 1
ATOM 702 C CA . SER A 1 90 ? -3.924 -4.111 2.095 1.00 93.44 90 SER A CA 1
ATOM 703 C C . SER A 1 90 ? -2.409 -3.887 2.105 1.00 93.44 90 SER A C 1
ATOM 705 O O . SER A 1 90 ? -1.866 -3.392 1.121 1.00 93.44 90 SER A O 1
ATOM 707 N N . VAL A 1 91 ? -1.695 -4.291 3.163 1.00 94.06 91 VAL A N 1
ATOM 708 C CA . VAL A 1 91 ? -0.220 -4.241 3.184 1.00 94.06 91 VAL A CA 1
ATOM 709 C C . VAL A 1 91 ? 0.381 -5.112 2.078 1.00 94.06 91 VAL A C 1
ATOM 711 O O . VAL A 1 91 ? 1.294 -4.666 1.385 1.00 94.06 91 VAL A O 1
ATOM 714 N N . GLU A 1 92 ? -0.115 -6.336 1.900 1.00 91.00 92 GLU A N 1
ATOM 715 C CA . GLU A 1 92 ? 0.353 -7.251 0.848 1.00 91.00 92 GLU A CA 1
ATOM 716 C C . GLU A 1 92 ? 0.090 -6.682 -0.554 1.00 91.00 92 GLU A C 1
ATOM 718 O O . GLU A 1 92 ? 0.991 -6.672 -1.399 1.00 91.00 92 GLU A O 1
ATOM 723 N N . PHE A 1 93 ? -1.097 -6.107 -0.769 1.00 89.62 93 PHE A N 1
ATOM 724 C CA . PHE A 1 93 ? -1.434 -5.396 -1.999 1.00 89.62 93 PHE A CA 1
ATOM 725 C C . PHE A 1 93 ? -0.441 -4.256 -2.273 1.00 89.62 93 PHE A C 1
ATOM 727 O O . PHE A 1 93 ? 0.219 -4.256 -3.310 1.00 89.62 93 PHE A O 1
ATOM 734 N N . PHE A 1 94 ? -0.253 -3.324 -1.328 1.00 91.69 94 PHE A N 1
ATOM 735 C CA . PHE A 1 94 ? 0.625 -2.164 -1.524 1.00 91.69 94 PHE A CA 1
ATOM 736 C C . PHE A 1 94 ? 2.106 -2.525 -1.682 1.00 91.69 94 PHE A C 1
ATOM 738 O O . PHE A 1 94 ? 2.804 -1.862 -2.448 1.00 91.69 94 PHE A O 1
ATOM 745 N N . ARG A 1 95 ? 2.597 -3.587 -1.032 1.00 92.94 95 ARG A N 1
ATOM 746 C CA . ARG A 1 95 ? 3.977 -4.067 -1.233 1.00 92.94 95 ARG A CA 1
ATOM 747 C C . ARG A 1 95 ? 4.253 -4.452 -2.681 1.00 92.94 95 ARG A C 1
ATOM 749 O O . ARG A 1 95 ? 5.332 -4.154 -3.181 1.00 92.94 95 ARG A O 1
ATOM 756 N N . SER A 1 96 ? 3.271 -5.032 -3.364 1.00 86.06 96 SER A N 1
ATOM 757 C CA . SER A 1 96 ? 3.404 -5.375 -4.783 1.00 86.06 96 SER A CA 1
ATOM 758 C C . SER A 1 96 ? 3.630 -4.125 -5.648 1.00 86.06 96 SER A C 1
ATOM 760 O O . SER A 1 96 ? 4.448 -4.152 -6.565 1.00 86.06 96 SER A O 1
ATOM 762 N N . PHE A 1 97 ? 2.983 -2.999 -5.315 1.00 88.31 97 PHE A N 1
ATOM 763 C CA . PHE A 1 97 ? 3.225 -1.711 -5.986 1.00 88.31 97 PHE A CA 1
ATOM 764 C C . PHE A 1 97 ? 4.595 -1.144 -5.684 1.00 88.31 97 PHE A C 1
ATOM 766 O O . PHE A 1 97 ? 5.237 -0.637 -6.595 1.00 88.31 97 PHE A O 1
ATOM 773 N N . VAL A 1 98 ? 5.041 -1.224 -4.430 1.00 91.62 98 VAL A N 1
ATOM 774 C CA . VAL A 1 98 ? 6.383 -0.766 -4.053 1.00 91.62 98 VAL A CA 1
ATOM 775 C C . VAL A 1 98 ? 7.428 -1.507 -4.884 1.00 91.62 98 VAL A C 1
ATOM 777 O O . VAL A 1 98 ? 8.207 -0.861 -5.572 1.00 91.62 98 VAL A O 1
ATOM 780 N N . THR A 1 99 ? 7.356 -2.839 -4.950 1.00 90.12 99 THR A N 1
ATOM 781 C CA . THR A 1 99 ? 8.268 -3.640 -5.780 1.00 90.12 99 THR A CA 1
ATOM 782 C C . THR A 1 99 ? 8.201 -3.265 -7.262 1.00 90.12 99 THR A C 1
ATOM 784 O O . THR A 1 99 ? 9.238 -3.136 -7.911 1.00 90.12 99 THR A O 1
ATOM 787 N N . LEU A 1 100 ? 6.997 -3.067 -7.811 1.00 89.25 100 LEU A N 1
ATOM 788 C CA . LEU A 1 100 ? 6.822 -2.644 -9.202 1.00 89.25 100 LEU A CA 1
ATOM 789 C C . LEU A 1 100 ? 7.469 -1.277 -9.473 1.00 89.25 100 LEU A C 1
ATOM 791 O O . LEU A 1 100 ? 8.157 -1.112 -10.479 1.00 89.25 100 LEU A O 1
ATOM 795 N N . LEU A 1 101 ? 7.238 -0.306 -8.588 1.00 92.75 101 LEU A N 1
ATOM 796 C CA . LEU A 1 101 ? 7.733 1.063 -8.719 1.00 92.75 101 LEU A CA 1
ATOM 797 C C . LEU A 1 101 ? 9.251 1.133 -8.551 1.00 92.75 101 LEU A C 1
ATOM 799 O O . LEU A 1 101 ? 9.902 1.776 -9.366 1.00 92.75 101 LEU A O 1
ATOM 803 N N . GLU A 1 102 ? 9.817 0.432 -7.570 1.00 92.25 102 GLU A N 1
ATOM 804 C CA . GLU A 1 102 ? 11.269 0.342 -7.364 1.00 92.25 102 GLU A CA 1
ATOM 805 C C . GLU A 1 102 ? 11.958 -0.310 -8.574 1.00 92.25 102 GLU A C 1
ATOM 807 O O . GLU A 1 102 ? 12.964 0.192 -9.077 1.00 92.25 102 GLU A O 1
ATOM 812 N N . ALA A 1 103 ? 11.390 -1.393 -9.117 1.00 89.94 103 ALA A N 1
ATOM 813 C CA . ALA A 1 103 ? 11.921 -2.024 -10.324 1.00 89.94 103 ALA A CA 1
ATOM 814 C C . ALA A 1 103 ? 11.857 -1.088 -11.545 1.00 89.94 103 ALA A C 1
ATOM 816 O O . ALA A 1 103 ? 12.787 -1.058 -12.356 1.00 89.94 103 ALA A O 1
ATOM 817 N N . ALA A 1 104 ? 10.770 -0.323 -11.687 1.00 92.44 104 ALA A N 1
ATOM 818 C CA . ALA A 1 104 ? 10.629 0.668 -12.747 1.00 92.44 104 ALA A CA 1
ATOM 819 C C . ALA A 1 104 ? 11.626 1.827 -12.583 1.00 92.44 104 ALA A C 1
ATOM 821 O O . ALA A 1 104 ? 12.257 2.220 -13.562 1.00 92.44 104 ALA A O 1
ATOM 822 N N . GLU A 1 105 ? 11.811 2.335 -11.364 1.00 92.56 105 GLU A N 1
ATOM 823 C CA . GLU A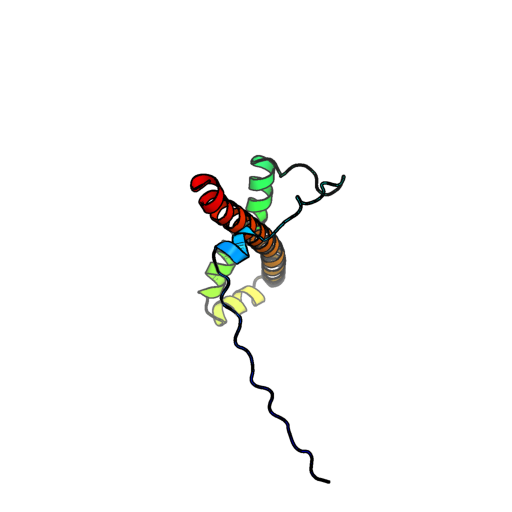 1 105 ? 12.775 3.390 -11.044 1.00 92.56 105 GLU A CA 1
ATOM 824 C C . GLU A 1 105 ? 14.196 2.980 -11.435 1.00 92.56 105 GLU A C 1
ATOM 826 O O . GLU A 1 105 ? 14.855 3.705 -12.178 1.00 92.56 105 GLU A O 1
ATOM 831 N N . VAL A 1 106 ? 14.649 1.790 -11.026 1.00 90.12 106 VAL A N 1
ATOM 832 C CA . VAL A 1 106 ? 15.989 1.291 -11.377 1.00 90.12 106 VAL A CA 1
ATOM 833 C C . VAL A 1 106 ? 16.174 1.221 -12.895 1.00 90.12 106 VAL A C 1
ATOM 835 O O . VAL A 1 106 ? 17.203 1.655 -13.409 1.00 90.12 106 VAL A O 1
ATOM 838 N N . ARG A 1 107 ? 15.172 0.735 -13.639 1.00 92.00 107 ARG A N 1
ATOM 839 C CA . ARG A 1 107 ? 15.229 0.681 -15.112 1.00 92.00 107 ARG A CA 1
ATOM 840 C C . ARG A 1 107 ? 15.324 2.067 -15.744 1.00 92.00 107 ARG A C 1
ATOM 842 O O . ARG A 1 107 ? 16.074 2.246 -16.700 1.00 92.00 107 ARG A O 1
ATOM 849 N N . LEU A 1 108 ? 14.582 3.040 -15.213 1.00 90.88 108 LEU A N 1
ATOM 850 C CA . LEU A 1 108 ? 14.639 4.427 -15.672 1.00 90.88 108 LEU A CA 1
ATOM 851 C C . LEU A 1 108 ? 15.995 5.067 -15.367 1.00 90.88 108 LEU A C 1
ATOM 853 O O . LEU A 1 108 ? 16.511 5.790 -16.212 1.00 90.88 108 LEU A O 1
ATOM 857 N N . LEU A 1 109 ? 16.591 4.777 -14.208 1.00 88.25 109 LEU A N 1
ATOM 858 C CA . LEU A 1 109 ? 17.926 5.258 -13.850 1.00 88.25 109 LEU A CA 1
ATOM 859 C C . LEU A 1 109 ? 18.998 4.701 -14.788 1.00 88.25 109 LEU A C 1
ATOM 861 O O . LEU A 1 109 ? 19.799 5.473 -15.302 1.00 88.25 109 LEU A O 1
ATOM 865 N N . VAL A 1 110 ? 18.972 3.396 -15.073 1.00 89.19 110 VAL A N 1
ATOM 866 C CA . VAL A 1 110 ? 19.888 2.770 -16.043 1.00 89.19 110 VAL A CA 1
ATOM 867 C C . VAL A 1 110 ? 19.750 3.416 -17.423 1.00 89.19 110 VAL A C 1
ATOM 869 O O . VAL A 1 110 ? 20.749 3.826 -18.012 1.00 89.19 110 VAL A O 1
ATOM 872 N N . ALA A 1 111 ? 18.517 3.578 -17.915 1.00 88.25 111 ALA A N 1
ATOM 873 C CA . ALA A 1 111 ? 18.263 4.217 -19.205 1.00 88.25 111 ALA A CA 1
ATOM 874 C C . ALA A 1 111 ? 18.726 5.686 -19.234 1.00 88.25 111 ALA A C 1
ATOM 876 O O . ALA A 1 111 ? 19.331 6.128 -20.209 1.00 88.25 111 ALA A O 1
ATOM 877 N N . ALA A 1 112 ? 18.477 6.440 -18.160 1.00 86.75 112 ALA A N 1
ATOM 878 C CA . ALA A 1 112 ? 18.923 7.822 -18.040 1.00 86.75 112 ALA A CA 1
ATOM 879 C C . ALA A 1 112 ? 20.455 7.921 -18.042 1.00 86.75 112 ALA A C 1
ATOM 881 O O . ALA A 1 112 ? 21.003 8.759 -18.755 1.00 86.75 112 ALA A O 1
ATOM 882 N N . SER A 1 113 ? 21.149 7.049 -17.307 1.00 86.38 113 SER A N 1
ATOM 883 C CA . SER A 1 113 ? 22.613 6.998 -17.295 1.00 86.38 113 SER A CA 1
ATOM 884 C C . SER A 1 113 ? 23.188 6.656 -18.671 1.00 86.38 113 SER A C 1
ATOM 886 O O . SER A 1 113 ? 24.072 7.368 -19.134 1.00 86.38 113 SER A O 1
ATOM 888 N N . ALA A 1 114 ? 22.639 5.658 -19.369 1.00 84.75 114 ALA A N 1
ATOM 889 C CA . ALA A 1 114 ? 23.071 5.309 -20.726 1.00 84.75 114 ALA A CA 1
ATOM 890 C C . ALA A 1 114 ? 22.834 6.442 -21.744 1.00 84.75 114 ALA A C 1
ATOM 892 O O . ALA A 1 114 ? 23.643 6.648 -22.646 1.00 84.75 114 ALA A O 1
ATOM 893 N N . SER A 1 115 ? 21.766 7.232 -21.578 1.00 84.69 115 SER A N 1
ATOM 894 C CA . SER A 1 115 ? 21.465 8.345 -22.491 1.00 84.69 115 SER A CA 1
ATOM 895 C C . SER A 1 115 ? 22.506 9.472 -22.466 1.00 84.69 115 SER A C 1
ATOM 897 O O . SER A 1 115 ? 22.640 10.209 -23.442 1.00 84.69 115 SER A O 1
ATOM 899 N N . ILE A 1 116 ? 23.249 9.613 -21.361 1.00 77.81 116 ILE A N 1
ATOM 900 C CA . ILE A 1 116 ? 24.333 10.598 -21.240 1.00 77.81 116 ILE A CA 1
ATOM 901 C C . ILE A 1 116 ? 25.510 10.190 -22.130 1.00 77.81 116 ILE A C 1
ATOM 903 O O . ILE A 1 116 ? 26.072 11.042 -22.818 1.00 77.81 116 ILE A O 1
ATOM 907 N N . ASP A 1 117 ? 25.837 8.897 -22.156 1.00 65.12 117 ASP A N 1
ATOM 908 C CA . ASP A 1 117 ? 26.906 8.352 -22.994 1.00 65.12 117 ASP A CA 1
ATOM 909 C C . ASP A 1 117 ? 26.535 8.429 -24.483 1.00 65.12 117 ASP A C 1
ATOM 911 O O . ASP A 1 117 ? 27.361 8.820 -25.306 1.00 65.12 117 ASP A O 1
ATOM 915 N N . GLU A 1 118 ? 25.275 8.140 -24.832 1.00 67.69 118 GLU A N 1
ATOM 916 C CA . GLU A 1 118 ? 24.778 8.258 -26.212 1.00 67.69 118 GLU A CA 1
ATOM 917 C C . GLU A 1 118 ? 24.758 9.706 -26.724 1.00 67.69 118 GLU A C 1
ATOM 919 O O . GLU A 1 118 ? 25.014 9.940 -27.901 1.00 67.69 118 GLU A O 1
ATOM 924 N N . ALA A 1 119 ? 24.480 10.693 -25.867 1.00 64.38 119 ALA A N 1
ATOM 925 C CA . ALA A 1 119 ? 24.483 12.105 -26.257 1.00 64.38 119 ALA A CA 1
ATOM 926 C C . ALA A 1 119 ? 25.897 12.691 -26.453 1.00 64.38 119 ALA A C 1
ATOM 928 O O . ALA A 1 119 ? 26.036 13.772 -27.031 1.00 64.38 119 ALA A O 1
ATOM 929 N N . ALA A 1 120 ? 26.933 12.015 -25.946 1.00 57.38 120 ALA A N 1
ATOM 930 C CA . ALA A 1 120 ? 28.334 12.420 -26.061 1.00 57.38 120 ALA A CA 1
ATOM 931 C C . ALA A 1 120 ? 29.084 11.744 -27.230 1.00 57.38 120 ALA A C 1
ATOM 933 O O . ALA A 1 120 ? 30.224 12.130 -27.509 1.00 57.38 120 ALA A O 1
ATOM 934 N N . ALA A 1 121 ? 28.463 10.756 -27.887 1.00 54.31 121 ALA A N 1
ATOM 935 C CA . ALA A 1 121 ? 28.988 9.998 -29.028 1.00 54.31 121 ALA A CA 1
ATOM 936 C C . ALA A 1 121 ? 28.552 10.588 -30.381 1.00 54.31 121 ALA A C 1
ATOM 938 O O . ALA A 1 121 ? 29.367 10.511 -31.332 1.00 54.31 121 ALA A O 1
#

Foldseek 3Di:
DDDDPPDDDDDDPDDQDLVNLLPDDDDDDDDDPVNDDDDDPVVVVVVCVLQVVLVVVVVVVVVDDPVVLVVCCVVPVVVSVVSVVSNVVSVVVVVVVVVVVVVVVSVVSNVVSNVVVVVVD

pLDDT: mean 81.61, std 16.44, range [36.41, 98.19]

Radius of gyration: 24.14 Å; chains: 1; bounding box: 64×36×55 Å